Protein AF-A0A3C1RWS0-F1 (afdb_monomer_lite)

Radius of gyration: 12.6 Å; chains: 1; bounding box: 27×29×35 Å

Foldseek 3Di:
DVLVVLVVLVVVLLVQLVVCLVVVHLCSCVVPPLVVVLVVLVVDPCLVVNVVVLVVVVVVCPVVDDPVVCVSSVVSSVVVCVRRNPD

Sequence (87 aa):
ERLEQVLQQWILILRHSAMAMLLNDSEYLQRRVLDWLSGLVQAHDTQSIDTQVYQLLNTRLNELLSTKALVFIQPFLEQVKSYLLKP

pLDDT: mean 86.9, std 10.79, range [50.84, 97.06]

Structure (mmCIF, N/CA/C/O backbone):
data_AF-A0A3C1RWS0-F1
#
_entry.id   AF-A0A3C1RWS0-F1
#
loop_
_atom_site.group_PDB
_atom_site.id
_atom_site.type_symbol
_atom_site.label_atom_id
_atom_site.label_alt_id
_atom_site.label_comp_id
_atom_site.label_asym_id
_atom_site.label_entity_id
_atom_site.label_seq_id
_atom_site.pdbx_PDB_ins_code
_atom_site.Cartn_x
_atom_site.Cartn_y
_atom_site.Cartn_z
_atom_site.occupancy
_atom_site.B_iso_or_equiv
_atom_site.auth_seq_id
_atom_site.auth_comp_id
_atom_site.auth_asym_id
_atom_site.auth_atom_id
_atom_site.pdbx_PDB_model_num
ATOM 1 N N . GLU A 1 1 ? 0.529 3.358 22.055 1.00 71.06 1 GLU A N 1
ATOM 2 C CA . GLU A 1 1 ? 0.428 1.930 21.685 1.00 71.06 1 GLU A CA 1
ATOM 3 C C . GLU A 1 1 ? -0.393 1.707 20.418 1.00 71.06 1 GLU A C 1
ATOM 5 O O . GLU A 1 1 ? 0.203 1.431 19.390 1.00 71.06 1 GLU A O 1
ATOM 10 N N . ARG A 1 2 ? -1.718 1.915 20.414 1.00 81.88 2 ARG A N 1
ATOM 11 C CA . ARG A 1 2 ? -2.556 1.601 19.237 1.00 81.88 2 ARG A CA 1
ATOM 12 C C . ARG A 1 2 ? -2.196 2.365 17.951 1.00 81.88 2 ARG A C 1
ATOM 14 O O . ARG A 1 2 ? -2.098 1.761 16.893 1.00 81.88 2 ARG A O 1
ATOM 21 N N . LEU A 1 3 ? -1.950 3.676 18.040 1.00 88.06 3 LEU A N 1
ATOM 22 C CA . LEU A 1 3 ? -1.500 4.473 16.886 1.00 88.06 3 LEU A CA 1
ATOM 23 C C . LEU A 1 3 ? -0.131 4.012 16.368 1.00 88.06 3 LEU A C 1
ATOM 25 O O . LEU A 1 3 ? 0.085 3.934 15.166 1.00 88.06 3 LEU A O 1
ATOM 29 N N . GLU A 1 4 ? 0.790 3.698 17.276 1.00 90.31 4 GLU A N 1
ATOM 30 C CA . GLU A 1 4 ? 2.128 3.228 16.919 1.00 90.31 4 GLU A CA 1
ATOM 31 C C . GLU A 1 4 ? 2.068 1.890 16.177 1.00 90.31 4 GLU A C 1
ATOM 33 O O . GLU A 1 4 ? 2.709 1.747 15.141 1.00 90.31 4 GLU A O 1
ATOM 38 N N . GLN A 1 5 ? 1.243 0.952 16.647 1.00 87.25 5 GLN A N 1
ATOM 39 C CA . GLN A 1 5 ? 1.012 -0.329 15.975 1.00 87.25 5 GLN A CA 1
ATOM 40 C C . GLN A 1 5 ? 0.460 -0.133 14.561 1.00 87.25 5 GLN A C 1
ATOM 42 O O . GLN A 1 5 ? 0.983 -0.721 13.616 1.00 87.25 5 GLN A O 1
ATOM 47 N N . VAL A 1 6 ? -0.535 0.745 14.398 1.00 87.69 6 VAL A N 1
ATOM 48 C CA . VAL A 1 6 ? -1.083 1.088 13.078 1.00 87.69 6 VAL A CA 1
ATOM 49 C C . VAL A 1 6 ? 0.010 1.669 12.175 1.00 87.69 6 VAL A C 1
ATOM 51 O O . VAL A 1 6 ? 0.174 1.236 11.038 1.00 87.69 6 VAL A O 1
ATOM 54 N N . LEU A 1 7 ? 0.830 2.599 12.669 1.00 91.31 7 LEU A N 1
ATOM 55 C CA . LEU A 1 7 ? 1.922 3.172 11.876 1.00 91.31 7 LEU A CA 1
ATOM 56 C C . LEU A 1 7 ? 2.977 2.126 11.487 1.00 91.31 7 LEU A C 1
ATOM 58 O O . LEU A 1 7 ? 3.396 2.085 10.331 1.00 91.31 7 LEU A O 1
ATOM 62 N N . GLN A 1 8 ? 3.382 1.254 12.412 1.00 91.31 8 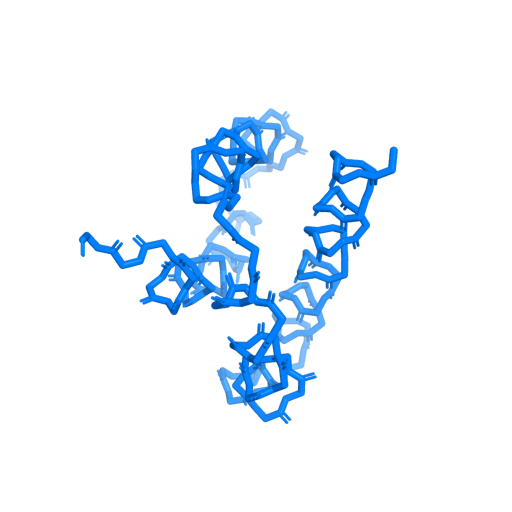GLN A N 1
ATOM 63 C CA . GLN A 1 8 ? 4.308 0.152 12.131 1.00 91.31 8 GLN A CA 1
ATOM 64 C C . GLN A 1 8 ? 3.742 -0.797 11.067 1.00 91.31 8 GLN A C 1
ATOM 66 O O . GLN A 1 8 ? 4.461 -1.212 10.154 1.00 91.31 8 GLN A O 1
ATOM 71 N N . GLN A 1 9 ? 2.443 -1.083 11.137 1.00 88.81 9 GLN A N 1
ATOM 72 C CA . GLN A 1 9 ? 1.737 -1.885 10.149 1.00 88.81 9 GLN A CA 1
ATOM 73 C C . GLN A 1 9 ? 1.759 -1.220 8.766 1.00 88.81 9 GLN A C 1
ATOM 75 O O . GLN A 1 9 ? 2.115 -1.866 7.781 1.00 88.81 9 GLN A O 1
ATOM 80 N N . TRP A 1 10 ? 1.463 0.077 8.673 1.00 91.88 10 TRP A N 1
ATOM 81 C CA . TRP A 1 10 ? 1.513 0.815 7.406 1.00 91.88 10 TRP A CA 1
ATOM 82 C C . TRP A 1 10 ? 2.923 0.937 6.820 1.00 91.88 10 TRP A C 1
ATOM 84 O O . TRP A 1 10 ? 3.090 0.869 5.601 1.00 91.88 10 TRP A O 1
ATOM 94 N N . ILE A 1 11 ? 3.958 1.029 7.660 1.00 93.56 11 ILE A N 1
ATOM 95 C CA . ILE A 1 11 ? 5.357 0.959 7.210 1.00 93.56 11 ILE A CA 1
ATOM 96 C C . ILE A 1 11 ? 5.656 -0.409 6.585 1.00 93.56 11 ILE A C 1
ATOM 98 O O . ILE A 1 11 ? 6.297 -0.486 5.531 1.00 93.56 11 ILE A O 1
ATOM 102 N N . LEU A 1 12 ? 5.185 -1.494 7.205 1.00 92.06 12 LEU A N 1
ATOM 103 C CA . LEU A 1 12 ? 5.349 -2.842 6.670 1.00 92.06 12 LEU A CA 1
ATOM 104 C C . LEU A 1 12 ? 4.613 -3.004 5.333 1.00 92.06 12 LEU A C 1
ATOM 106 O O . LEU A 1 12 ? 5.203 -3.469 4.358 1.00 92.06 12 LEU A O 1
ATOM 110 N N . ILE A 1 13 ? 3.361 -2.552 5.257 1.00 91.81 13 ILE A N 1
ATOM 111 C CA . ILE A 1 13 ? 2.557 -2.528 4.028 1.00 91.81 13 ILE A CA 1
ATOM 112 C C . ILE A 1 13 ? 3.299 -1.807 2.898 1.00 91.81 13 ILE A C 1
ATOM 114 O O . ILE A 1 13 ? 3.412 -2.347 1.795 1.00 91.81 13 ILE A O 1
ATOM 118 N N . LEU A 1 14 ? 3.839 -0.611 3.158 1.00 94.88 14 LEU A N 1
ATOM 119 C CA . LEU A 1 14 ? 4.563 0.165 2.151 1.00 94.88 14 LEU A CA 1
ATOM 120 C C . LEU A 1 14 ? 5.812 -0.577 1.662 1.00 94.88 14 LEU A C 1
ATOM 122 O O . LEU A 1 14 ? 6.048 -0.663 0.456 1.00 94.88 14 LEU A O 1
ATOM 126 N N . ARG A 1 15 ? 6.584 -1.169 2.583 1.00 94.62 15 ARG A N 1
ATOM 127 C CA . ARG A 1 15 ? 7.766 -1.976 2.245 1.00 94.62 15 ARG A CA 1
ATOM 128 C C . ARG A 1 15 ? 7.405 -3.143 1.328 1.00 94.62 15 ARG A C 1
ATOM 130 O O . ARG A 1 15 ? 8.086 -3.373 0.333 1.00 94.62 15 ARG A O 1
ATOM 137 N N . HIS A 1 16 ? 6.339 -3.873 1.645 1.00 93.25 16 HIS A N 1
ATOM 138 C CA . HIS A 1 16 ? 5.909 -5.012 0.838 1.00 93.25 16 HIS A CA 1
ATOM 139 C C . HIS A 1 16 ? 5.277 -4.593 -0.493 1.00 93.25 16 HIS A C 1
ATOM 141 O O . HIS A 1 16 ? 5.457 -5.302 -1.478 1.00 93.25 16 HIS A O 1
ATOM 147 N N . SER A 1 17 ? 4.623 -3.431 -0.556 1.00 93.62 17 SER A N 1
ATOM 148 C CA . SER A 1 17 ? 4.132 -2.848 -1.813 1.00 93.62 17 SER A CA 1
ATOM 149 C C . SER A 1 17 ? 5.292 -2.506 -2.750 1.00 93.62 17 SER A C 1
ATOM 151 O O . SER A 1 17 ? 5.277 -2.869 -3.923 1.00 93.62 17 SER A O 1
ATOM 153 N N . ALA A 1 18 ? 6.353 -1.891 -2.218 1.00 94.50 18 ALA A N 1
ATOM 154 C CA . ALA A 1 18 ? 7.573 -1.628 -2.976 1.00 94.50 18 ALA A CA 1
ATOM 155 C C . ALA A 1 18 ? 8.277 -2.926 -3.412 1.00 94.50 18 ALA A C 1
ATOM 157 O O . ALA A 1 18 ? 8.786 -3.011 -4.525 1.00 94.50 18 ALA A O 1
ATOM 158 N N . MET A 1 19 ? 8.285 -3.961 -2.569 1.00 95.50 19 MET A N 1
ATOM 159 C CA . MET A 1 19 ? 8.863 -5.258 -2.927 1.00 95.50 19 MET A CA 1
ATOM 160 C C . MET A 1 19 ? 8.064 -5.967 -4.029 1.00 95.50 19 MET A C 1
ATOM 162 O O . MET A 1 19 ? 8.667 -6.461 -4.975 1.00 95.50 19 MET A O 1
ATOM 166 N N . ALA A 1 20 ? 6.731 -5.967 -3.953 1.00 93.75 20 ALA A N 1
ATOM 167 C CA . ALA A 1 20 ? 5.860 -6.503 -5.001 1.00 93.75 20 ALA A CA 1
ATOM 168 C C . ALA A 1 20 ? 6.092 -5.793 -6.345 1.00 93.75 20 ALA A C 1
ATOM 170 O O . ALA A 1 20 ? 6.215 -6.445 -7.381 1.00 93.75 20 ALA A O 1
ATOM 171 N N . MET A 1 21 ? 6.248 -4.465 -6.304 1.00 94.94 21 MET A N 1
ATOM 172 C CA . MET A 1 21 ? 6.607 -3.640 -7.457 1.00 94.94 21 MET A CA 1
ATOM 173 C C . MET A 1 21 ? 7.956 -4.041 -8.061 1.00 94.94 21 MET A C 1
ATOM 175 O O . MET A 1 21 ? 8.046 -4.242 -9.269 1.00 94.94 21 MET A O 1
ATOM 179 N N . LEU A 1 22 ? 9.001 -4.185 -7.240 1.00 95.19 22 LEU A N 1
ATOM 180 C CA . LEU A 1 22 ? 10.340 -4.559 -7.710 1.00 95.19 22 LEU A CA 1
ATOM 181 C C . LEU A 1 22 ? 10.402 -5.991 -8.259 1.00 95.19 22 LEU A C 1
ATOM 183 O O . LEU A 1 22 ? 11.167 -6.257 -9.182 1.00 95.19 22 LEU A O 1
ATOM 187 N N . LEU A 1 23 ? 9.602 -6.902 -7.703 1.00 94.62 23 LEU A N 1
ATOM 188 C CA . LEU A 1 23 ? 9.472 -8.279 -8.181 1.00 94.62 23 LEU A CA 1
ATOM 189 C C . LEU A 1 23 ? 8.549 -8.405 -9.400 1.00 94.62 23 LEU A C 1
ATOM 191 O O . LEU A 1 23 ? 8.534 -9.460 -10.030 1.00 94.62 23 LEU A O 1
ATOM 195 N N . ASN A 1 24 ? 7.787 -7.354 -9.723 1.00 90.50 24 ASN A N 1
ATOM 196 C CA . ASN A 1 24 ? 6.713 -7.375 -10.712 1.00 90.50 24 ASN A CA 1
ATOM 197 C C . ASN A 1 24 ? 5.710 -8.527 -10.470 1.00 90.50 24 ASN A C 1
ATOM 199 O O . ASN A 1 24 ? 5.305 -9.224 -11.399 1.00 90.50 24 ASN A O 1
ATOM 203 N N . ASP A 1 25 ? 5.340 -8.741 -9.203 1.00 91.69 25 ASP A N 1
ATOM 204 C CA . ASP A 1 25 ? 4.469 -9.835 -8.754 1.00 91.69 25 ASP A CA 1
ATOM 205 C C . ASP A 1 25 ? 3.264 -9.281 -7.980 1.00 91.69 25 ASP A C 1
ATOM 207 O O . ASP A 1 25 ? 3.350 -8.942 -6.796 1.00 91.69 25 ASP A O 1
ATOM 211 N N . SER A 1 26 ? 2.114 -9.212 -8.654 1.00 84.56 26 SER A N 1
ATOM 212 C CA . SER A 1 26 ? 0.841 -8.741 -8.090 1.00 84.56 26 SER A CA 1
ATOM 213 C C . SER A 1 26 ? 0.239 -9.664 -7.030 1.00 84.56 26 SER A C 1
ATOM 215 O O . SER A 1 26 ? -0.610 -9.233 -6.249 1.00 84.56 26 SER A O 1
ATOM 217 N N . GLU A 1 27 ? 0.668 -10.924 -6.968 1.00 89.69 27 GLU A N 1
ATOM 218 C CA . GLU A 1 27 ? 0.192 -11.884 -5.970 1.00 89.69 27 GLU A CA 1
ATOM 219 C C . GLU A 1 27 ? 1.046 -11.870 -4.698 1.00 89.69 27 GLU A C 1
ATOM 221 O O . GLU A 1 27 ? 0.649 -12.428 -3.672 1.00 89.69 27 GLU A O 1
ATOM 226 N N . TYR A 1 28 ? 2.227 -11.244 -4.734 1.00 90.75 28 TYR A N 1
ATOM 227 C CA . TYR A 1 28 ? 3.138 -11.194 -3.592 1.00 90.75 28 TYR A CA 1
ATOM 228 C C . TYR A 1 28 ? 2.469 -10.596 -2.349 1.00 90.75 28 TYR A C 1
ATOM 230 O O . TYR A 1 28 ? 2.534 -11.183 -1.267 1.00 90.75 28 TYR A O 1
ATOM 238 N N . LEU A 1 29 ? 1.794 -9.451 -2.500 1.00 86.44 29 LEU A N 1
ATOM 239 C CA . LEU A 1 29 ? 1.121 -8.767 -1.392 1.00 86.44 29 LEU A CA 1
ATOM 240 C C . LEU A 1 29 ? 0.003 -9.613 -0.789 1.00 86.44 29 LEU A C 1
ATOM 242 O O . LEU A 1 29 ? -0.112 -9.678 0.433 1.00 86.44 29 LEU A O 1
ATOM 246 N N . GLN A 1 30 ? -0.782 -10.291 -1.626 1.00 84.31 30 GLN A N 1
ATOM 247 C CA . GLN A 1 30 ? -1.854 -11.161 -1.158 1.00 84.31 30 GLN A CA 1
ATOM 248 C C . GLN A 1 30 ? -1.292 -12.295 -0.293 1.00 84.31 30 GLN A C 1
ATOM 250 O O . GLN A 1 30 ? -1.617 -12.383 0.888 1.00 84.31 30 GLN A O 1
ATOM 255 N N . ARG A 1 31 ? -0.326 -13.046 -0.839 1.00 85.62 31 ARG A N 1
ATOM 256 C CA . ARG A 1 31 ? 0.288 -14.212 -0.183 1.00 85.62 31 ARG A CA 1
ATOM 257 C C . ARG A 1 3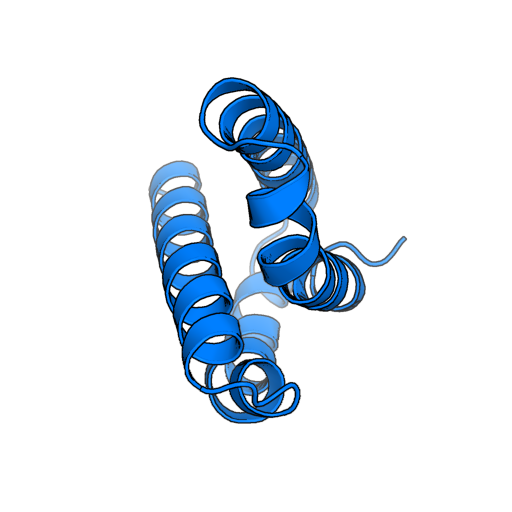1 ? 1.105 -13.876 1.065 1.00 85.62 31 ARG A C 1
ATOM 259 O O . ARG A 1 31 ? 1.272 -14.722 1.940 1.00 85.62 31 ARG A O 1
ATOM 266 N N . ARG A 1 32 ? 1.725 -12.692 1.119 1.00 81.12 32 ARG A N 1
ATOM 267 C CA . ARG A 1 32 ? 2.712 -12.341 2.161 1.00 81.12 32 ARG A CA 1
ATOM 268 C C . ARG A 1 32 ? 2.254 -11.288 3.144 1.00 81.12 32 ARG A C 1
ATOM 270 O O . ARG A 1 32 ? 2.909 -11.140 4.170 1.00 81.12 32 ARG A O 1
ATOM 277 N N . VAL A 1 33 ? 1.198 -10.545 2.841 1.00 80.25 33 VAL A N 1
ATOM 278 C CA . VAL A 1 33 ? 0.709 -9.462 3.695 1.00 80.25 33 VAL A CA 1
ATOM 279 C C . VAL A 1 33 ? -0.769 -9.651 3.964 1.00 80.25 33 VAL A C 1
ATOM 281 O O . VAL A 1 33 ? -1.139 -9.896 5.103 1.00 80.25 33 VAL A O 1
ATOM 284 N N . LEU A 1 34 ? -1.614 -9.590 2.939 1.00 76.62 34 LEU A N 1
ATOM 285 C CA . LEU A 1 34 ? -3.056 -9.424 3.131 1.00 76.62 34 LEU A CA 1
ATOM 286 C C . LEU A 1 34 ? -3.709 -10.603 3.872 1.00 76.62 34 LEU A C 1
ATOM 288 O O . LEU A 1 34 ? -4.574 -10.367 4.718 1.00 76.62 34 LEU A O 1
ATOM 292 N N . ASP A 1 35 ? -3.241 -11.834 3.641 1.00 77.38 35 ASP A N 1
ATOM 293 C CA . ASP A 1 35 ? -3.790 -13.034 4.286 1.00 77.38 35 ASP A CA 1
ATOM 294 C C . ASP A 1 35 ? -3.685 -12.997 5.822 1.00 77.38 35 ASP A C 1
ATOM 296 O O . ASP A 1 35 ? -4.661 -13.295 6.507 1.00 77.38 35 ASP A O 1
ATOM 300 N N . TRP A 1 36 ? -2.555 -12.564 6.393 1.00 74.81 36 TRP A N 1
ATOM 301 C CA . TRP A 1 36 ? -2.403 -12.464 7.857 1.00 74.81 36 TRP A CA 1
ATOM 302 C C . TRP A 1 36 ? -2.774 -11.080 8.408 1.00 74.81 36 TRP A C 1
ATOM 304 O O . TRP A 1 36 ? -3.208 -10.966 9.554 1.00 74.81 36 TRP A O 1
ATOM 314 N N . LEU A 1 37 ? -2.646 -10.028 7.595 1.00 70.94 37 LEU A N 1
ATOM 315 C CA . LEU A 1 37 ? -2.961 -8.651 7.978 1.00 70.94 37 LEU A CA 1
ATOM 316 C C . LEU A 1 37 ? -4.465 -8.458 8.231 1.00 70.94 37 LEU A C 1
ATOM 318 O O . LEU A 1 37 ? -4.853 -7.711 9.128 1.00 70.94 37 LEU A O 1
ATOM 322 N N . SER A 1 38 ? -5.312 -9.173 7.483 1.00 65.44 38 SER A N 1
ATOM 323 C CA . SER A 1 38 ? -6.769 -9.161 7.670 1.00 65.44 38 SER A CA 1
ATOM 324 C C . SER A 1 38 ? -7.196 -9.590 9.084 1.00 65.44 38 SER A C 1
ATOM 326 O O . SER A 1 38 ? -8.120 -9.003 9.647 1.00 65.44 38 SER A O 1
ATOM 328 N N . GLY A 1 39 ? -6.474 -10.536 9.696 1.00 64.50 39 GLY A N 1
ATOM 329 C CA . GLY A 1 39 ? -6.731 -10.999 11.062 1.00 64.50 39 GLY A CA 1
ATOM 330 C C . GLY A 1 39 ? -6.396 -9.969 12.146 1.00 64.50 39 GLY A C 1
ATOM 331 O O . GLY A 1 39 ? -7.000 -9.995 13.215 1.00 64.50 39 GLY A O 1
ATOM 332 N N . LEU A 1 40 ? -5.477 -9.036 11.873 1.00 62.28 40 LEU A N 1
ATOM 333 C CA . LEU A 1 40 ? -5.097 -7.967 12.806 1.00 62.28 40 LEU A CA 1
ATOM 334 C C . LEU A 1 40 ? -6.014 -6.747 12.700 1.00 62.28 40 LEU A C 1
ATOM 336 O O . LEU A 1 40 ? -6.371 -6.157 13.717 1.00 62.28 40 LEU A O 1
ATOM 340 N N . VAL A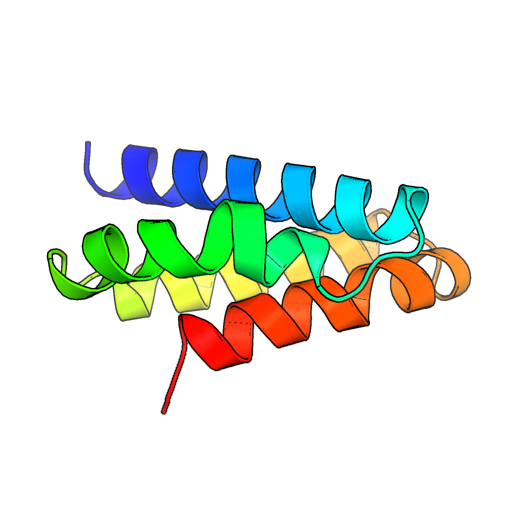 1 41 ? -6.428 -6.388 11.482 1.00 61.03 41 VAL A N 1
ATOM 341 C CA . VAL A 1 41 ? -7.268 -5.202 11.244 1.00 61.03 41 VAL A CA 1
ATOM 342 C C . VAL A 1 41 ? -8.702 -5.406 11.734 1.00 61.03 41 VAL A C 1
ATOM 344 O O . VAL A 1 41 ? -9.298 -4.478 12.264 1.00 61.03 41 VAL A O 1
ATOM 347 N N . GLN A 1 42 ? -9.259 -6.619 11.652 1.00 58.84 42 GLN A N 1
ATOM 348 C CA . GLN A 1 42 ? -10.613 -6.878 12.168 1.00 58.84 42 GLN A CA 1
ATOM 349 C C . GLN A 1 42 ? -10.700 -6.902 13.703 1.00 58.84 42 GLN A C 1
ATOM 351 O O . GLN A 1 42 ? -11.781 -6.714 14.256 1.00 58.84 42 GLN A O 1
ATOM 356 N N . ALA A 1 43 ? -9.582 -7.115 14.403 1.00 59.66 43 ALA A N 1
ATOM 357 C CA . ALA A 1 43 ? -9.551 -7.187 15.865 1.00 59.66 43 ALA A CA 1
ATOM 358 C C . ALA A 1 43 ? -9.549 -5.804 16.538 1.00 59.66 43 ALA A C 1
ATOM 360 O O . ALA A 1 43 ? -9.840 -5.677 17.730 1.00 59.66 43 ALA A O 1
ATOM 361 N N . HIS A 1 44 ? -9.219 -4.760 15.780 1.00 61.06 44 HIS A N 1
ATOM 362 C CA . HIS A 1 44 ? -9.065 -3.413 16.290 1.00 61.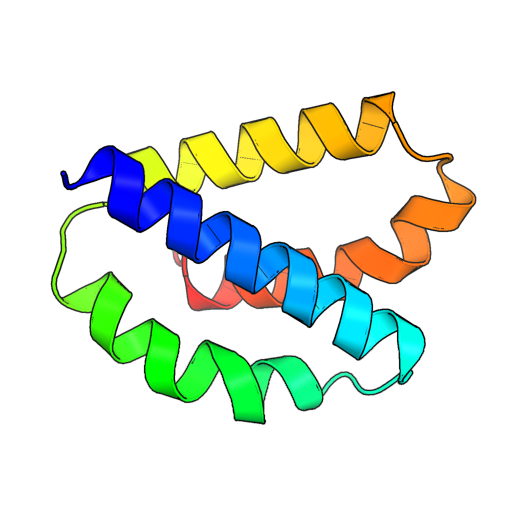06 44 HIS A CA 1
ATOM 363 C C . HIS A 1 44 ? -9.885 -2.455 15.421 1.00 61.06 44 HIS A C 1
ATOM 365 O O . HIS A 1 44 ? -9.565 -2.237 14.269 1.00 61.06 44 HIS A O 1
ATOM 371 N N . ASP A 1 45 ? -10.909 -1.824 15.996 1.00 71.00 45 ASP A N 1
ATOM 372 C CA . ASP A 1 45 ? -11.652 -0.654 15.482 1.00 71.00 45 ASP A CA 1
ATOM 373 C C . ASP A 1 45 ? -10.739 0.563 15.113 1.00 71.00 45 ASP A C 1
ATOM 375 O O . ASP A 1 45 ? -10.717 1.577 15.811 1.00 71.00 45 ASP A O 1
ATOM 379 N N . THR A 1 46 ? -9.824 0.409 14.144 1.00 83.50 46 THR A N 1
ATOM 380 C CA . THR A 1 46 ? -8.793 1.390 13.728 1.00 83.50 46 THR A CA 1
ATOM 381 C C . THR A 1 46 ? -9.054 1.987 12.354 1.00 83.50 46 THR A C 1
ATOM 383 O O . THR A 1 46 ? -8.275 2.826 11.911 1.00 83.50 46 THR A O 1
ATOM 386 N N . GLN A 1 47 ? -10.168 1.636 11.707 1.00 83.06 47 GLN A N 1
ATOM 387 C CA . GLN A 1 47 ? -10.479 2.004 10.322 1.00 83.06 47 GLN A CA 1
ATOM 388 C C . GLN A 1 47 ? -10.349 3.512 10.047 1.00 83.06 47 GLN A C 1
ATOM 390 O O . GLN A 1 47 ? -9.856 3.918 8.991 1.00 83.06 47 GLN A O 1
ATOM 395 N N . SER A 1 48 ? -10.738 4.361 11.005 1.00 87.12 48 SER A N 1
ATOM 396 C CA . SER A 1 48 ? -10.595 5.819 10.895 1.00 87.12 48 SER A CA 1
ATOM 397 C C . SER A 1 48 ? -9.130 6.275 10.874 1.00 87.12 48 SER A C 1
ATOM 399 O O . SER A 1 48 ? -8.777 7.167 10.102 1.00 87.12 48 SER A O 1
ATOM 401 N N . ILE A 1 49 ? -8.267 5.644 11.675 1.00 89.44 49 ILE A N 1
ATOM 402 C CA . ILE A 1 49 ? -6.822 5.899 11.706 1.00 89.44 49 ILE A CA 1
ATOM 403 C C . ILE A 1 49 ? -6.185 5.362 10.423 1.00 89.44 49 ILE A C 1
ATOM 405 O O . ILE A 1 49 ? -5.445 6.090 9.767 1.00 89.44 49 ILE A O 1
ATOM 409 N N . ASP A 1 50 ? -6.517 4.134 10.023 1.00 89.38 50 ASP A N 1
ATOM 410 C CA . ASP A 1 50 ? -6.002 3.514 8.800 1.00 89.38 50 ASP A CA 1
ATOM 411 C C . ASP A 1 50 ? -6.329 4.351 7.555 1.00 89.38 50 ASP A C 1
ATOM 413 O O . ASP A 1 50 ? -5.472 4.569 6.698 1.00 89.38 50 ASP A O 1
ATOM 417 N N . THR A 1 51 ? -7.543 4.905 7.490 1.00 91.00 51 THR A N 1
ATOM 418 C CA . THR A 1 51 ? -7.958 5.808 6.407 1.00 91.00 51 THR A CA 1
ATOM 419 C C . THR A 1 51 ? -7.111 7.081 6.375 1.00 91.00 51 THR A C 1
ATOM 421 O O . THR A 1 51 ? -6.646 7.482 5.306 1.00 91.00 51 THR A O 1
ATOM 424 N N . GLN A 1 52 ? -6.868 7.709 7.531 1.00 93.81 52 GLN A N 1
ATOM 425 C CA . GLN A 1 52 ? -6.030 8.911 7.606 1.00 93.81 52 GLN A CA 1
ATOM 426 C C . GLN A 1 52 ? -4.574 8.621 7.230 1.00 93.81 52 GLN A C 1
ATOM 428 O O . GLN A 1 52 ? -3.959 9.405 6.505 1.00 93.81 52 GLN A O 1
ATOM 433 N N . VAL A 1 53 ? -4.025 7.486 7.671 1.00 94.06 53 VAL A N 1
ATOM 434 C CA . VAL A 1 53 ? -2.660 7.078 7.317 1.00 94.06 53 VAL A CA 1
ATOM 435 C C . VAL A 1 53 ? -2.549 6.810 5.817 1.00 94.06 53 VAL A C 1
ATOM 437 O O . VAL A 1 53 ? -1.609 7.302 5.196 1.00 94.06 53 VAL A O 1
ATOM 440 N N . TYR A 1 54 ? -3.519 6.123 5.205 1.00 93.94 54 TYR A N 1
ATOM 441 C CA . TYR A 1 54 ? -3.544 5.902 3.756 1.00 93.94 54 TYR A CA 1
ATOM 442 C C . TYR A 1 54 ? -3.564 7.214 2.962 1.00 93.94 54 TYR A C 1
ATOM 444 O O . TYR A 1 54 ? -2.822 7.374 1.989 1.00 93.94 54 TYR A O 1
ATOM 452 N N . GLN A 1 55 ? -4.401 8.169 3.375 1.00 95.38 55 GLN A N 1
ATOM 453 C CA . GLN A 1 55 ? -4.485 9.482 2.736 1.00 95.38 55 GLN A CA 1
ATOM 454 C C . GLN A 1 55 ? -3.169 10.252 2.871 1.00 95.38 55 GLN A C 1
ATOM 456 O O . GLN A 1 55 ? -2.636 10.736 1.872 1.00 95.38 55 GLN A O 1
ATOM 461 N N . LEU A 1 56 ? -2.607 10.315 4.083 1.00 96.56 56 LEU A N 1
ATOM 462 C CA . LEU A 1 56 ? -1.336 10.991 4.331 1.00 96.5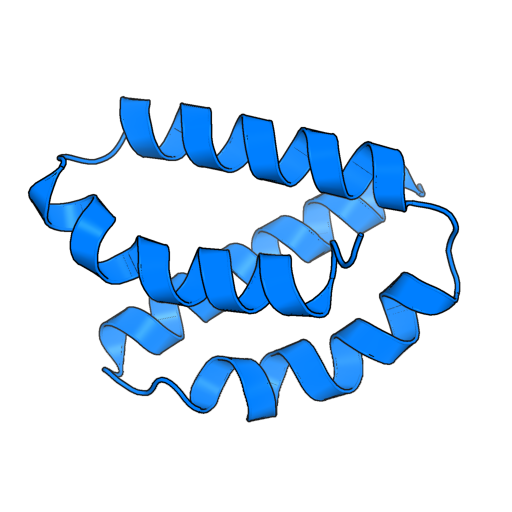6 56 LEU A CA 1
ATOM 463 C C . LEU A 1 56 ? -0.193 10.347 3.539 1.00 96.56 56 LEU A C 1
ATOM 465 O O . LEU A 1 56 ? 0.614 11.061 2.948 1.00 96.56 56 LEU A O 1
ATOM 469 N N . LEU A 1 57 ? -0.141 9.016 3.489 1.00 95.94 57 LEU A N 1
ATOM 470 C CA . LEU A 1 57 ? 0.852 8.275 2.721 1.00 95.94 57 LEU A CA 1
ATOM 471 C C . LEU A 1 57 ? 0.796 8.649 1.237 1.00 95.94 57 LEU A C 1
ATOM 473 O O . LEU A 1 57 ? 1.829 8.991 0.667 1.00 95.94 57 LEU A O 1
ATOM 477 N N . ASN A 1 58 ? -0.390 8.648 0.622 1.00 95.19 58 ASN A N 1
ATOM 478 C CA . ASN A 1 58 ? -0.538 9.043 -0.781 1.00 95.19 58 ASN A CA 1
ATOM 479 C C . ASN A 1 58 ? -0.103 10.493 -1.019 1.00 95.19 58 ASN A C 1
ATOM 481 O O . ASN A 1 58 ? 0.613 10.763 -1.981 1.00 95.19 58 ASN A O 1
ATOM 485 N N . THR A 1 59 ? -0.468 11.420 -0.130 1.00 97.06 59 THR A N 1
ATOM 486 C CA . THR A 1 59 ? -0.001 12.812 -0.209 1.00 97.06 59 THR A CA 1
ATOM 487 C C . THR A 1 59 ? 1.526 12.885 -0.184 1.00 97.06 59 THR A C 1
ATOM 489 O O . THR A 1 59 ? 2.120 13.506 -1.061 1.00 97.06 59 THR A O 1
ATOM 492 N N . ARG A 1 60 ? 2.184 12.191 0.754 1.00 96.31 60 ARG A N 1
ATOM 493 C CA . ARG A 1 60 ? 3.653 12.193 0.851 1.00 96.31 60 ARG A CA 1
ATOM 494 C C . ARG A 1 60 ? 4.332 11.527 -0.339 1.00 96.31 60 ARG A C 1
ATOM 496 O O . ARG A 1 60 ? 5.360 12.011 -0.796 1.00 96.31 60 ARG A O 1
ATOM 503 N N . LEU A 1 61 ? 3.770 10.445 -0.871 1.00 95.75 61 LEU A N 1
ATOM 504 C CA . LEU A 1 61 ? 4.311 9.804 -2.068 1.00 95.75 61 LEU A CA 1
ATOM 505 C C . LEU A 1 61 ? 4.207 10.723 -3.290 1.00 95.75 61 LEU A C 1
ATOM 507 O O . LEU A 1 61 ? 5.159 10.787 -4.062 1.00 95.75 61 LEU A O 1
ATOM 511 N N . ASN A 1 62 ? 3.115 11.480 -3.426 1.00 95.50 62 ASN A N 1
ATOM 512 C CA . ASN A 1 62 ? 2.958 12.483 -4.484 1.00 95.50 62 ASN A CA 1
ATOM 513 C C . ASN A 1 62 ? 3.962 13.643 -4.380 1.00 95.50 62 ASN A C 1
ATOM 515 O O . ASN A 1 62 ? 4.344 14.209 -5.400 1.00 95.50 62 ASN A O 1
ATOM 519 N N . GLU A 1 63 ? 4.403 13.990 -3.169 1.00 96.81 63 GLU A N 1
ATOM 520 C CA . GLU A 1 63 ? 5.440 15.007 -2.943 1.00 96.81 63 GLU A CA 1
ATOM 521 C C . GLU A 1 63 ? 6.859 14.479 -3.219 1.00 96.81 63 GLU A C 1
ATOM 523 O O . GLU A 1 63 ? 7.720 15.230 -3.675 1.00 96.81 63 GLU A O 1
ATOM 528 N N . LEU A 1 64 ? 7.121 13.201 -2.923 1.00 96.69 64 LEU A N 1
ATOM 529 C CA . LEU A 1 64 ? 8.467 12.615 -2.958 1.00 96.69 64 LEU A CA 1
ATOM 530 C C . LEU A 1 64 ? 8.815 11.924 -4.280 1.00 96.69 64 LEU A C 1
ATOM 532 O O . LEU A 1 64 ? 9.992 11.822 -4.629 1.00 96.69 64 LEU A O 1
ATOM 536 N N . LEU A 1 65 ? 7.821 11.404 -4.999 1.00 95.56 65 LEU A N 1
ATOM 537 C CA . LEU A 1 65 ? 8.022 10.607 -6.203 1.00 95.56 65 LEU A CA 1
ATOM 538 C C . LEU A 1 65 ? 7.514 11.338 -7.441 1.00 95.56 65 LEU A C 1
ATOM 540 O O . LEU A 1 65 ? 6.484 12.003 -7.434 1.00 95.56 65 LEU A O 1
ATOM 544 N N . SER A 1 66 ? 8.214 11.145 -8.560 1.00 96.44 66 SER A N 1
ATOM 545 C CA . SER A 1 66 ? 7.685 11.573 -9.856 1.00 96.44 66 SER A CA 1
ATOM 546 C C . SER A 1 66 ? 6.433 10.773 -10.226 1.00 96.44 66 SER A C 1
ATOM 548 O O . SER A 1 66 ? 6.308 9.597 -9.879 1.00 96.44 66 SER A O 1
ATOM 550 N N . THR A 1 67 ? 5.561 11.358 -11.048 1.00 94.31 67 THR A N 1
ATOM 551 C CA . THR A 1 67 ? 4.378 10.674 -11.599 1.00 94.31 67 THR A CA 1
ATOM 552 C C . THR A 1 67 ? 4.729 9.342 -12.266 1.00 94.31 67 THR A C 1
ATOM 554 O O . THR A 1 67 ? 4.001 8.369 -12.114 1.00 94.31 67 THR A O 1
ATOM 557 N N . LYS A 1 68 ? 5.879 9.259 -12.952 1.00 94.50 68 LYS A N 1
ATOM 558 C CA . LYS A 1 68 ? 6.348 8.013 -13.579 1.00 94.50 68 LYS A CA 1
ATOM 559 C C . LYS A 1 68 ? 6.654 6.920 -12.554 1.00 94.50 68 LYS A C 1
ATOM 561 O O . LYS A 1 68 ? 6.350 5.764 -12.807 1.00 94.50 68 LYS A O 1
ATOM 566 N N . ALA A 1 69 ? 7.251 7.278 -11.418 1.00 93.38 69 ALA A N 1
ATOM 567 C CA . ALA A 1 69 ? 7.548 6.328 -10.349 1.00 93.38 69 ALA A CA 1
ATOM 568 C C . ALA A 1 69 ? 6.269 5.883 -9.621 1.00 93.38 69 ALA A C 1
ATOM 570 O O . ALA A 1 69 ? 6.119 4.705 -9.305 1.00 93.38 69 ALA A O 1
ATOM 571 N N . LEU A 1 70 ? 5.324 6.805 -9.416 1.00 95.25 70 LEU A N 1
ATOM 572 C CA . LEU A 1 70 ? 4.046 6.518 -8.761 1.00 95.25 70 LEU A CA 1
ATOM 573 C C . LEU A 1 70 ? 3.226 5.459 -9.494 1.00 95.25 70 LEU A C 1
ATOM 575 O O . LEU A 1 70 ? 2.664 4.582 -8.844 1.00 95.25 70 LEU A O 1
ATOM 579 N N . VAL A 1 71 ? 3.215 5.486 -10.831 1.00 95.12 71 VAL A N 1
ATOM 580 C CA . VAL A 1 71 ? 2.488 4.502 -11.656 1.00 95.12 71 VAL A CA 1
ATOM 581 C C . VAL A 1 71 ? 2.854 3.057 -11.303 1.00 95.12 71 VAL A C 1
ATOM 583 O O . VAL A 1 71 ? 1.999 2.181 -11.397 1.00 95.12 71 VAL A O 1
ATOM 586 N N . PHE A 1 72 ? 4.084 2.798 -10.854 1.00 94.44 72 PHE A N 1
ATOM 587 C CA . PHE A 1 72 ? 4.514 1.447 -10.499 1.00 94.44 72 PHE A CA 1
ATOM 588 C C . PHE A 1 72 ? 4.049 1.005 -9.108 1.00 94.44 72 PHE A C 1
ATOM 590 O O . PHE A 1 72 ? 3.698 -0.158 -8.937 1.00 94.44 72 PHE A O 1
ATOM 597 N N . ILE A 1 73 ? 4.024 1.900 -8.116 1.00 94.12 73 ILE A N 1
ATOM 598 C CA . ILE A 1 73 ? 3.666 1.533 -6.735 1.00 94.12 73 ILE A CA 1
ATOM 599 C C . ILE A 1 73 ? 2.158 1.637 -6.460 1.00 94.12 73 ILE A C 1
ATOM 601 O O . ILE A 1 73 ? 1.631 0.889 -5.637 1.00 94.12 73 ILE A O 1
ATOM 605 N N . GLN A 1 74 ? 1.447 2.524 -7.167 1.00 94.06 74 GLN A N 1
ATOM 606 C CA . GLN A 1 74 ? 0.022 2.794 -6.947 1.00 94.06 74 GLN A CA 1
ATOM 607 C C . GLN A 1 74 ? -0.875 1.543 -7.015 1.00 94.06 74 GLN A C 1
ATOM 609 O O . GLN A 1 74 ? -1.733 1.409 -6.141 1.00 94.06 74 GLN A O 1
ATOM 614 N N . PRO A 1 75 ? -0.698 0.602 -7.970 1.00 94.31 75 PRO A N 1
ATOM 615 C CA . PRO A 1 75 ? -1.546 -0.590 -8.052 1.00 94.31 75 PRO A CA 1
ATOM 616 C C . PRO A 1 75 ? -1.514 -1.435 -6.772 1.00 94.31 75 PRO A C 1
ATOM 618 O O . PRO A 1 75 ? -2.538 -1.958 -6.337 1.00 94.31 75 PRO A O 1
ATOM 621 N N . PHE A 1 76 ? -0.348 -1.517 -6.131 1.00 92.88 76 PHE A N 1
ATOM 622 C CA . PHE A 1 76 ? -0.141 -2.276 -4.901 1.00 92.88 76 PHE A CA 1
ATOM 623 C C . PHE A 1 76 ? -0.760 -1.575 -3.682 1.00 92.88 76 PHE A C 1
ATOM 625 O O . PHE A 1 76 ? -1.339 -2.227 -2.816 1.00 92.88 76 PHE A O 1
ATOM 632 N N . LEU A 1 77 ? -0.718 -0.239 -3.638 1.00 92.38 77 LEU A N 1
ATOM 633 C CA . LEU A 1 77 ? -1.379 0.542 -2.586 1.00 92.38 77 LEU A CA 1
ATOM 634 C C . LEU A 1 77 ? -2.910 0.495 -2.702 1.00 92.38 77 LEU A C 1
ATOM 636 O O . LEU A 1 77 ? -3.597 0.370 -1.687 1.00 92.38 77 LEU A O 1
ATOM 640 N N . GLU A 1 78 ? -3.457 0.525 -3.920 1.00 92.00 78 GLU A N 1
ATOM 641 C CA . GLU A 1 78 ? -4.900 0.348 -4.137 1.00 92.00 78 GLU A CA 1
ATOM 642 C C . GLU A 1 78 ? -5.356 -1.080 -3.795 1.00 92.00 78 GLU A C 1
ATOM 644 O O . GLU A 1 78 ? -6.429 -1.254 -3.213 1.00 92.00 78 GLU A O 1
ATOM 649 N N . GLN A 1 79 ? -4.528 -2.101 -4.058 1.00 89.69 79 GLN A N 1
ATOM 650 C CA . GLN A 1 79 ? -4.800 -3.469 -3.607 1.00 89.69 79 GLN A CA 1
ATOM 651 C C . GLN A 1 79 ? -4.947 -3.518 -2.079 1.00 89.69 79 GLN A C 1
ATOM 653 O O . GLN A 1 79 ? -5.938 -4.042 -1.574 1.00 89.69 79 GLN A O 1
ATOM 658 N N . VAL A 1 80 ? -4.027 -2.898 -1.337 1.00 88.56 80 VAL A N 1
ATOM 659 C CA . VAL A 1 80 ? -4.100 -2.810 0.131 1.00 88.56 80 VAL A CA 1
ATOM 660 C C . VAL A 1 80 ? -5.374 -2.099 0.587 1.00 88.56 80 VAL A C 1
ATOM 662 O O . VAL A 1 80 ? -6.098 -2.624 1.433 1.00 88.56 80 VAL A O 1
ATOM 665 N N . LYS A 1 81 ? -5.680 -0.929 0.018 1.00 89.31 81 LYS A N 1
ATOM 666 C CA . LYS A 1 81 ? -6.897 -0.169 0.337 1.00 89.31 81 LYS A CA 1
ATOM 667 C C . LYS A 1 81 ? -8.156 -1.007 0.119 1.00 89.31 81 LYS A C 1
ATOM 669 O O . LYS A 1 81 ? -9.013 -1.032 0.993 1.00 89.31 81 LYS A O 1
ATOM 674 N N . SER A 1 82 ? -8.256 -1.724 -1.002 1.00 87.38 82 SER A N 1
ATOM 675 C CA . SER A 1 82 ? -9.423 -2.568 -1.303 1.00 87.38 82 SER A CA 1
ATOM 676 C C . SER A 1 82 ? -9.640 -3.695 -0.282 1.00 87.38 82 SER A C 1
ATOM 678 O O . SER A 1 82 ? -10.772 -4.126 -0.060 1.00 87.38 82 SER A O 1
ATOM 680 N N . TYR A 1 83 ? -8.565 -4.147 0.369 1.00 81.94 83 TYR A N 1
ATOM 681 C CA . TYR A 1 83 ? -8.612 -5.189 1.388 1.00 81.94 83 TYR A CA 1
ATOM 682 C C . TYR A 1 83 ? -8.885 -4.647 2.793 1.00 81.94 83 TYR A C 1
ATOM 684 O O . TYR A 1 83 ? -9.677 -5.243 3.522 1.00 81.94 83 TYR A O 1
ATOM 692 N N . LEU A 1 84 ? -8.235 -3.544 3.175 1.00 79.62 84 LEU A N 1
ATOM 693 C CA . LEU A 1 84 ? -8.252 -3.019 4.546 1.00 79.62 84 LEU A CA 1
ATOM 694 C C . LEU A 1 84 ? -9.301 -1.940 4.790 1.00 79.62 84 LEU A C 1
ATOM 696 O O . LEU A 1 84 ? -9.827 -1.833 5.891 1.00 79.62 84 LEU A O 1
ATOM 700 N N . LEU A 1 85 ? -9.585 -1.129 3.775 1.00 81.00 85 LEU A N 1
ATOM 701 C CA . LEU A 1 85 ? -10.426 0.062 3.870 1.00 81.00 85 LEU A CA 1
ATOM 702 C C . LEU A 1 85 ? -11.743 -0.139 3.116 1.00 81.00 85 LEU A C 1
ATOM 704 O O . LEU A 1 85 ? -12.224 0.790 2.466 1.00 81.00 85 LEU A O 1
ATOM 708 N N . LYS A 1 86 ? -12.304 -1.358 3.166 1.00 66.75 86 LYS A N 1
ATOM 709 C CA . LYS A 1 86 ? -13.629 -1.644 2.594 1.00 66.75 86 LYS A CA 1
ATOM 710 C C . LYS A 1 86 ? -14.638 -0.573 3.058 1.00 66.75 86 LYS A C 1
ATOM 712 O O . LYS A 1 86 ? -14.529 -0.135 4.206 1.00 66.75 86 LYS A O 1
ATOM 717 N N . PRO A 1 87 ? -15.562 -0.135 2.182 1.00 50.84 87 PRO A N 1
ATOM 718 C CA . PRO A 1 87 ? -16.654 0.743 2.591 1.00 50.84 87 PRO A CA 1
ATOM 719 C C . PRO A 1 87 ? -17.516 0.098 3.679 1.00 50.84 87 PRO A C 1
ATOM 721 O O . PRO A 1 87 ? -17.610 -1.153 3.698 1.00 50.84 87 PRO A O 1
#

Secondary structure (DSSP, 8-state):
-HHHHHHHHHHHHHHHHHHHHHHT-TTHHIIIIIHHHHHHHTTS--HHHHHHHHHHHHHHHHHH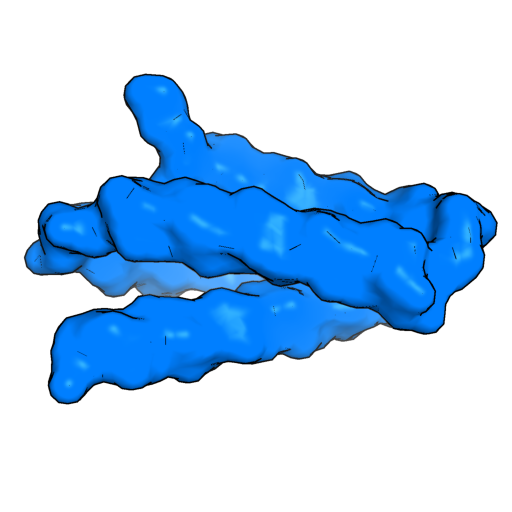S-HHHHHHHHHHHHHHHHHHS--